Protein AF-A0A0N1C444-F1 (afdb_monomer_lite)

Foldseek 3Di:
DWDWDAAPVRQKIWIWDADPPQWTWIFIWGQDPVRDTHTPPNRDTHDRDNHSVRNVVVQVPDCVSHVND

Radius of gyration: 11.71 Å; chains: 1; bounding box: 25×24×30 Å

Sequence (69 aa):
MIKSLYSFDGKRRADVCKFAWDKTYLLESDWDEQSTWVPRHDGKMVGPFDNPSAAEQFIVATDWFNGLD

Structure (mmCIF, N/CA/C/O backbone):
data_AF-A0A0N1C444-F1
#
_entry.id   AF-A0A0N1C444-F1
#
loop_
_atom_site.group_PDB
_atom_site.id
_atom_site.type_symbol
_atom_site.label_atom_id
_atom_site.label_alt_id
_atom_site.label_comp_id
_atom_site.label_asym_id
_atom_site.label_entity_id
_atom_site.label_seq_id
_atom_site.pdbx_PDB_ins_code
_atom_site.Cartn_x
_atom_site.Cartn_y
_atom_site.Cartn_z
_atom_site.occupancy
_atom_site.B_iso_or_equiv
_atom_site.auth_seq_id
_atom_site.auth_comp_id
_atom_site.auth_asym_id
_atom_site.auth_atom_id
_atom_site.pdbx_PDB_model_num
ATOM 1 N N . MET A 1 1 ? -0.539 13.141 10.650 1.00 61.50 1 MET A N 1
ATOM 2 C CA . MET A 1 1 ? 0.832 12.708 10.307 1.00 61.50 1 MET A CA 1
ATOM 3 C C . MET A 1 1 ? 0.695 11.632 9.250 1.00 61.50 1 MET A C 1
ATOM 5 O O . MET A 1 1 ? -0.153 10.768 9.434 1.00 61.50 1 MET A O 1
ATOM 9 N N . ILE A 1 2 ? 1.443 11.731 8.154 1.00 81.00 2 ILE A N 1
ATOM 10 C CA . ILE A 1 2 ? 1.490 10.708 7.102 1.00 81.00 2 ILE A CA 1
ATOM 11 C C . ILE A 1 2 ? 2.834 10.000 7.255 1.00 81.00 2 ILE A C 1
ATOM 13 O O . ILE A 1 2 ? 3.857 10.675 7.384 1.00 81.00 2 ILE A O 1
ATOM 17 N N . LYS A 1 3 ? 2.824 8.667 7.301 1.00 94.06 3 LYS A N 1
ATOM 18 C CA . LYS A 1 3 ? 4.037 7.840 7.302 1.00 94.06 3 LYS A CA 1
ATOM 19 C C . LYS A 1 3 ? 4.079 7.059 5.999 1.00 94.06 3 LYS A C 1
ATOM 21 O O . LYS A 1 3 ? 3.117 6.366 5.695 1.00 94.06 3 LYS A O 1
ATOM 26 N N . SER A 1 4 ? 5.181 7.146 5.268 1.00 97.25 4 SER A N 1
ATOM 27 C CA . SER A 1 4 ? 5.379 6.372 4.042 1.00 97.25 4 SER A CA 1
ATOM 28 C C . SER A 1 4 ? 6.243 5.150 4.333 1.00 97.25 4 SER A C 1
ATOM 30 O O . SER A 1 4 ? 7.311 5.273 4.936 1.00 97.25 4 SER A O 1
ATOM 32 N N . LEU A 1 5 ? 5.780 3.982 3.903 1.00 97.56 5 LEU A N 1
ATOM 33 C CA . LEU A 1 5 ? 6.566 2.755 3.832 1.00 97.56 5 LEU A CA 1
ATOM 34 C C . LEU A 1 5 ? 7.001 2.533 2.386 1.00 97.56 5 LEU A C 1
ATOM 36 O O . LEU A 1 5 ? 6.226 2.798 1.470 1.00 97.56 5 LEU A O 1
ATOM 40 N N . TYR A 1 6 ? 8.216 2.028 2.195 1.00 97.75 6 TYR A N 1
ATOM 41 C CA . TYR A 1 6 ? 8.769 1.714 0.879 1.00 97.75 6 TYR A CA 1
ATOM 42 C C . TYR A 1 6 ? 9.118 0.233 0.810 1.00 97.75 6 TYR A C 1
ATOM 44 O O . TYR A 1 6 ? 9.605 -0.329 1.796 1.00 97.75 6 TYR A O 1
ATOM 52 N N . SER A 1 7 ? 8.865 -0.390 -0.338 1.00 97.25 7 SER A N 1
ATOM 53 C CA . SER A 1 7 ? 9.332 -1.749 -0.602 1.00 97.25 7 SER A CA 1
ATOM 54 C C . SER A 1 7 ? 10.857 -1.801 -0.627 1.00 97.25 7 SER A C 1
ATOM 56 O O . SER A 1 7 ? 11.534 -0.796 -0.853 1.00 97.25 7 SER A O 1
ATOM 58 N N . PHE A 1 8 ? 11.413 -2.997 -0.429 1.00 96.12 8 PHE A N 1
ATOM 59 C CA . PHE A 1 8 ? 12.862 -3.198 -0.433 1.00 96.12 8 PHE A CA 1
ATOM 60 C C . PHE A 1 8 ? 13.519 -2.779 -1.759 1.00 96.12 8 PHE A C 1
ATOM 62 O O . PHE A 1 8 ? 14.609 -2.213 -1.760 1.00 96.12 8 PHE A O 1
ATOM 69 N N . ASP A 1 9 ? 12.840 -3.012 -2.884 1.00 94.88 9 ASP A N 1
ATOM 70 C CA . ASP A 1 9 ? 13.303 -2.611 -4.217 1.00 94.88 9 ASP A CA 1
ATOM 71 C C . ASP A 1 9 ? 13.064 -1.122 -4.536 1.00 94.88 9 ASP A C 1
ATOM 73 O O . ASP A 1 9 ? 13.450 -0.656 -5.607 1.00 94.88 9 ASP A O 1
ATOM 77 N N . GLY A 1 10 ? 12.420 -0.378 -3.629 1.00 95.25 10 GLY A N 1
ATOM 78 C CA . GLY A 1 10 ? 12.094 1.036 -3.792 1.00 95.25 10 GLY A CA 1
ATOM 79 C C . GLY A 1 10 ? 11.046 1.335 -4.867 1.00 95.25 10 GLY A C 1
ATOM 80 O O . GLY A 1 10 ? 10.823 2.505 -5.165 1.00 95.25 10 GLY A O 1
ATOM 81 N N . LYS A 1 11 ? 10.402 0.318 -5.455 1.00 96.69 11 LYS A N 1
ATOM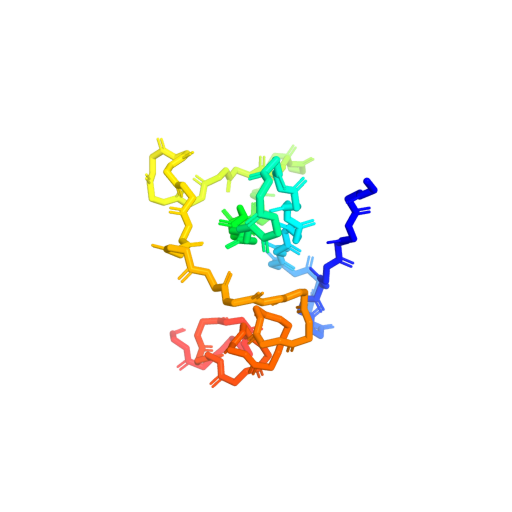 82 C CA . LYS A 1 11 ? 9.425 0.494 -6.543 1.00 96.69 11 LYS A CA 1
ATOM 83 C C . LYS A 1 11 ? 7.995 0.694 -6.062 1.00 96.69 11 LYS A C 1
ATOM 85 O O . LYS A 1 11 ? 7.133 1.020 -6.869 1.00 96.69 11 LYS A O 1
ATOM 90 N N . ARG A 1 12 ? 7.723 0.486 -4.775 1.00 97.94 12 ARG A N 1
ATOM 91 C CA . ARG A 1 12 ? 6.380 0.572 -4.194 1.00 97.94 12 ARG A CA 1
ATOM 92 C C . ARG A 1 12 ? 6.412 1.438 -2.954 1.00 97.94 12 ARG A C 1
ATOM 94 O O . ARG A 1 12 ? 7.369 1.405 -2.176 1.00 97.94 12 ARG A O 1
ATOM 101 N N . ARG A 1 13 ? 5.339 2.193 -2.766 1.00 97.75 13 ARG A N 1
ATOM 102 C CA . ARG A 1 13 ? 5.126 3.049 -1.606 1.00 97.75 13 ARG A CA 1
ATOM 103 C C . ARG A 1 13 ? 3.730 2.827 -1.055 1.00 97.75 13 ARG A C 1
ATOM 105 O O . ARG A 1 13 ? 2.776 2.700 -1.814 1.00 97.75 13 ARG A O 1
ATOM 112 N N . ALA A 1 14 ? 3.608 2.839 0.263 1.00 98.06 14 ALA A N 1
ATOM 113 C CA . ALA A 1 14 ? 2.324 2.878 0.940 1.00 98.06 14 ALA A CA 1
ATOM 114 C C . ALA A 1 14 ? 2.298 4.022 1.954 1.00 98.06 14 ALA A C 1
ATOM 116 O O . ALA A 1 14 ? 3.084 4.037 2.905 1.00 98.06 14 ALA A O 1
ATOM 117 N N . ASP A 1 15 ? 1.400 4.984 1.752 1.00 97.81 15 ASP A N 1
ATOM 118 C CA . ASP A 1 15 ? 1.211 6.109 2.666 1.00 97.81 15 ASP A CA 1
ATOM 119 C C . ASP A 1 15 ? 0.127 5.782 3.699 1.00 97.81 15 ASP A C 1
ATOM 121 O O . ASP A 1 15 ? -1.055 5.653 3.374 1.00 97.81 15 ASP A O 1
ATOM 125 N N . VAL A 1 16 ? 0.525 5.688 4.967 1.00 97.31 16 VAL A N 1
ATOM 126 C CA . VAL A 1 16 ? -0.359 5.464 6.113 1.00 97.31 16 VAL A CA 1
ATOM 127 C C . VAL A 1 16 ? -1.048 6.780 6.477 1.00 97.31 16 VAL A C 1
ATOM 129 O O . VAL A 1 16 ? -0.447 7.690 7.059 1.00 97.31 16 VAL A O 1
ATOM 132 N N . CYS A 1 17 ? -2.328 6.878 6.129 1.00 95.19 17 CYS A N 1
ATOM 133 C CA . CYS A 1 17 ? -3.165 8.059 6.299 1.00 95.19 17 CYS A CA 1
ATOM 134 C C . CYS A 1 17 ? -4.118 7.876 7.486 1.00 95.19 17 CYS A C 1
ATOM 136 O O . CYS A 1 17 ? -5.096 7.134 7.400 1.00 95.19 17 CYS A O 1
ATOM 138 N N . LYS A 1 18 ? -3.858 8.573 8.598 1.00 93.50 18 LYS A N 1
ATOM 139 C CA . LYS A 1 18 ? -4.761 8.608 9.759 1.00 93.50 18 LY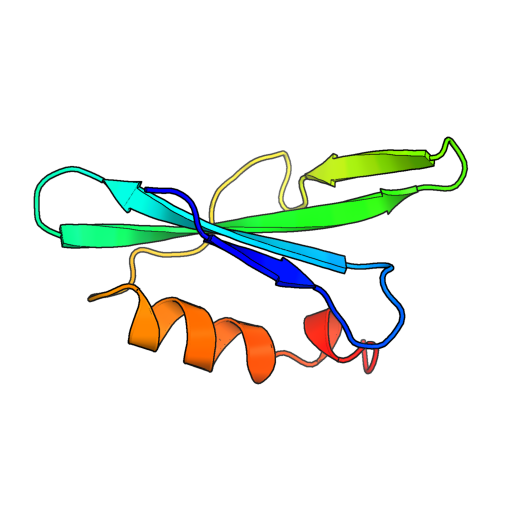S A CA 1
ATOM 140 C C . LYS A 1 18 ? -5.747 9.776 9.643 1.00 93.50 18 LYS A C 1
ATOM 142 O O . LYS A 1 18 ? -5.319 10.928 9.564 1.00 93.50 18 LYS A O 1
ATOM 147 N N . PHE A 1 19 ? -7.043 9.482 9.688 1.00 88.44 19 PHE A N 1
ATOM 148 C CA . PHE A 1 19 ? -8.143 10.451 9.636 1.00 88.44 19 PHE A CA 1
ATOM 149 C C . PHE A 1 19 ? -8.802 10.641 11.014 1.00 88.44 19 PHE A C 1
ATOM 151 O O . PHE A 1 19 ? -8.412 10.018 12.005 1.00 88.44 19 PHE A O 1
ATOM 158 N N . ALA A 1 20 ? -9.796 11.534 11.089 1.00 80.19 20 ALA A N 1
ATOM 159 C CA . ALA A 1 20 ? -10.596 11.739 12.296 1.00 80.19 20 ALA A CA 1
ATOM 160 C C . ALA A 1 20 ? -11.288 10.429 12.736 1.00 80.19 20 ALA A C 1
ATOM 162 O O . ALA A 1 20 ? -11.651 9.604 11.898 1.00 80.19 20 ALA A O 1
ATOM 163 N N . TRP A 1 21 ? -11.451 10.245 14.052 1.00 81.19 21 TRP A N 1
ATOM 164 C CA . TRP A 1 21 ? -11.946 9.008 14.694 1.00 81.19 21 TRP A CA 1
ATOM 165 C C . TRP A 1 21 ? -11.035 7.779 14.564 1.00 81.19 21 TRP A C 1
ATOM 167 O O . TRP A 1 21 ? -11.514 6.650 14.476 1.00 81.19 21 TRP A O 1
ATOM 177 N N . ASP A 1 22 ? -9.719 8.000 14.547 1.00 81.50 22 ASP A N 1
ATOM 178 C CA . ASP A 1 22 ? -8.675 6.962 14.546 1.00 81.50 22 ASP A CA 1
ATOM 179 C C . ASP A 1 22 ? -8.701 5.981 13.361 1.00 81.50 22 ASP A C 1
ATOM 181 O O . ASP A 1 22 ? -7.901 5.047 13.309 1.00 81.50 22 ASP A O 1
ATOM 185 N N . LYS A 1 23 ? -9.531 6.231 12.345 1.00 89.94 23 LYS A N 1
ATOM 186 C CA . LYS A 1 23 ? -9.546 5.424 11.126 1.00 89.94 23 LYS A CA 1
ATOM 187 C C . LYS A 1 23 ? -8.282 5.663 10.318 1.00 89.94 23 LYS A C 1
ATOM 189 O O . LYS A 1 23 ? -7.920 6.802 10.021 1.00 89.94 23 LYS A O 1
ATOM 194 N N . THR A 1 24 ? -7.622 4.571 9.962 1.00 95.50 24 THR A N 1
ATOM 195 C CA . THR A 1 24 ? -6.396 4.595 9.169 1.00 95.50 24 THR A CA 1
ATOM 196 C C . THR A 1 24 ? -6.639 3.956 7.813 1.00 95.50 24 THR A C 1
ATOM 198 O O . THR A 1 24 ? -7.372 2.980 7.717 1.00 95.50 24 THR A O 1
ATOM 201 N N . TYR A 1 25 ? -6.027 4.496 6.770 1.00 96.44 25 TYR A N 1
ATOM 202 C CA . TYR A 1 25 ? -6.077 3.952 5.420 1.00 96.44 25 TYR A CA 1
ATOM 203 C C . TYR A 1 25 ? -4.679 3.949 4.804 1.00 96.44 25 TYR A C 1
ATOM 205 O O . TYR A 1 25 ? -3.782 4.636 5.296 1.00 96.44 25 TYR A O 1
ATOM 213 N N . LEU A 1 26 ? -4.509 3.198 3.722 1.00 97.69 26 LEU A N 1
ATOM 214 C CA . LEU A 1 26 ? -3.287 3.154 2.928 1.00 97.69 26 LEU A CA 1
ATOM 215 C C . LEU A 1 26 ? -3.552 3.724 1.539 1.00 97.69 26 LEU A C 1
ATOM 217 O O . LEU A 1 26 ? -4.506 3.319 0.878 1.00 97.69 26 LEU A O 1
ATOM 221 N N . LEU A 1 27 ? -2.693 4.631 1.086 1.00 97.75 27 LEU A N 1
ATOM 222 C CA . LEU A 1 27 ? -2.574 4.949 -0.333 1.00 97.75 27 LEU A CA 1
ATOM 223 C C . LEU A 1 27 ? -1.376 4.180 -0.888 1.00 97.75 27 LEU A C 1
ATOM 225 O O . LEU A 1 27 ? -0.233 4.487 -0.555 1.00 97.75 27 LEU A O 1
ATOM 229 N N . GLU A 1 28 ? -1.656 3.159 -1.686 1.00 98.06 28 GLU A N 1
ATOM 230 C CA . GLU A 1 28 ? -0.653 2.334 -2.358 1.00 98.06 28 GLU A CA 1
ATOM 231 C C . GLU A 1 28 ? -0.266 2.983 -3.688 1.00 98.06 28 GLU A C 1
ATOM 233 O O . GLU A 1 28 ? -1.150 3.392 -4.438 1.00 98.06 28 GLU A O 1
ATOM 238 N N . SER A 1 29 ? 1.028 3.065 -3.992 1.00 98.19 29 SER A N 1
ATOM 239 C CA . SER A 1 29 ? 1.546 3.649 -5.231 1.00 98.19 29 SER A CA 1
ATOM 240 C C . SER A 1 29 ? 2.724 2.850 -5.779 1.00 98.19 29 SER A C 1
ATOM 242 O O . SER A 1 29 ? 3.577 2.395 -5.014 1.00 98.19 29 SER A O 1
ATOM 244 N N . ASP A 1 30 ? 2.807 2.751 -7.102 1.00 97.88 30 ASP A N 1
ATOM 245 C CA . ASP A 1 30 ? 3.955 2.200 -7.825 1.00 97.88 30 ASP A CA 1
ATOM 246 C C . ASP A 1 30 ? 4.838 3.336 -8.369 1.00 97.88 30 ASP A C 1
ATOM 248 O O . ASP A 1 30 ? 4.357 4.435 -8.665 1.00 97.88 30 ASP A O 1
ATOM 252 N N . TRP A 1 31 ? 6.141 3.083 -8.473 1.00 97.12 31 TRP A N 1
ATOM 253 C CA . TRP A 1 31 ? 7.096 3.965 -9.139 1.00 97.12 31 TRP A CA 1
ATOM 254 C C . TRP A 1 31 ? 7.133 3.632 -10.627 1.00 97.12 31 TRP A C 1
ATOM 256 O O . TRP A 1 31 ? 7.449 2.499 -11.000 1.00 97.12 31 TRP A O 1
ATOM 266 N N . ASP A 1 32 ? 6.812 4.605 -11.472 1.00 93.31 32 ASP A N 1
ATOM 267 C CA . ASP A 1 32 ? 6.775 4.407 -12.917 1.00 93.31 32 ASP A CA 1
ATOM 268 C C . ASP A 1 32 ? 8.109 4.739 -13.613 1.00 93.31 32 ASP A C 1
ATOM 270 O O . ASP A 1 32 ? 9.065 5.260 -13.030 1.00 93.31 32 ASP A O 1
ATOM 274 N N . GLU A 1 33 ? 8.174 4.438 -14.912 1.00 90.94 33 GLU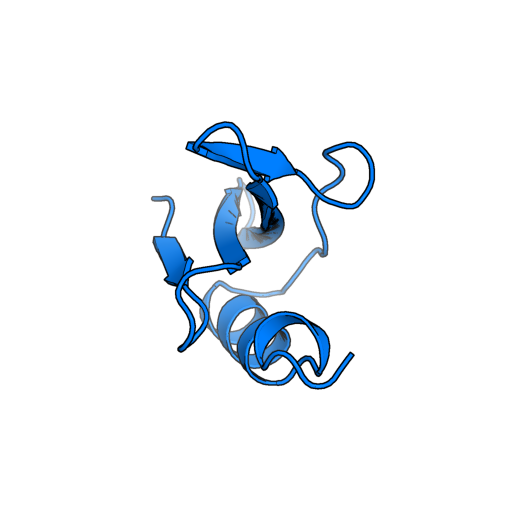 A N 1
ATOM 275 C CA . GLU A 1 33 ? 9.344 4.716 -15.756 1.00 90.94 33 GLU A CA 1
ATOM 276 C C . GLU A 1 33 ? 9.607 6.220 -15.947 1.00 90.94 33 GLU A C 1
ATOM 278 O O . GLU A 1 33 ? 10.710 6.618 -16.322 1.00 90.94 33 GLU A O 1
ATOM 283 N N . GLN A 1 34 ? 8.617 7.070 -15.660 1.00 93.38 34 GLN A N 1
ATOM 284 C CA . GLN A 1 34 ? 8.715 8.528 -15.739 1.00 93.38 34 GLN A CA 1
ATOM 285 C C . GLN A 1 34 ? 9.175 9.148 -14.415 1.00 93.38 34 GLN A C 1
ATOM 287 O O . GLN A 1 34 ? 9.208 10.372 -14.288 1.00 93.38 34 GLN A O 1
ATOM 292 N N . SER A 1 35 ? 9.598 8.321 -13.451 1.00 92.44 35 SER A N 1
ATOM 293 C CA . SER A 1 35 ? 10.035 8.756 -12.122 1.00 92.44 35 SER A CA 1
ATOM 294 C C . SER A 1 35 ? 8.933 9.469 -11.336 1.00 92.44 35 SER A C 1
ATOM 296 O O . SER A 1 35 ? 9.180 10.472 -10.658 1.00 92.44 35 SER A O 1
ATOM 298 N N . THR A 1 36 ? 7.705 8.960 -11.431 1.00 95.44 36 THR A N 1
ATOM 299 C CA . TH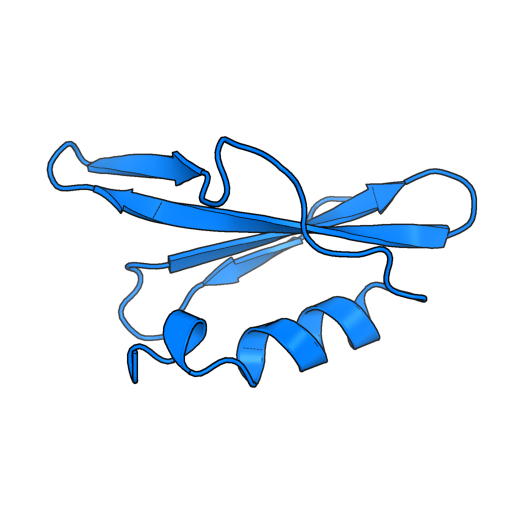R A 1 36 ? 6.554 9.444 -10.671 1.00 95.44 36 THR A CA 1
ATOM 300 C C . THR A 1 36 ? 5.902 8.333 -9.852 1.00 95.44 36 THR A C 1
ATOM 302 O O . THR A 1 36 ? 5.974 7.150 -10.179 1.00 95.44 36 THR A O 1
ATOM 305 N N . TRP A 1 37 ? 5.277 8.727 -8.739 1.00 96.50 37 TRP A N 1
ATOM 306 C CA . TRP A 1 37 ? 4.465 7.826 -7.925 1.00 96.50 37 TRP A CA 1
ATOM 307 C C . TRP A 1 37 ? 3.036 7.819 -8.455 1.00 96.50 37 TRP A C 1
ATOM 309 O O . TRP A 1 37 ? 2.336 8.828 -8.337 1.00 96.50 37 TRP A O 1
ATOM 319 N N . VAL A 1 38 ? 2.597 6.678 -8.976 1.00 97.00 38 VAL A N 1
ATOM 320 C CA . VAL A 1 38 ? 1.249 6.497 -9.517 1.00 97.00 38 VAL A CA 1
ATOM 321 C C . VAL A 1 38 ? 0.406 5.713 -8.513 1.00 97.00 38 VAL A C 1
ATOM 323 O O . VAL A 1 38 ? 0.763 4.580 -8.185 1.00 97.00 38 VAL A O 1
ATOM 326 N N . PRO A 1 39 ? -0.702 6.284 -8.002 1.00 97.19 39 PRO A N 1
ATOM 327 C CA . PRO A 1 39 ? -1.586 5.571 -7.094 1.00 97.19 39 PRO A CA 1
ATOM 328 C C . PRO A 1 39 ? -2.194 4.325 -7.736 1.00 97.19 39 PRO A C 1
ATOM 330 O O . PRO A 1 39 ? -2.726 4.372 -8.846 1.00 97.19 39 PRO A O 1
ATOM 333 N N . ARG A 1 40 ? -2.195 3.229 -6.984 1.00 96.31 40 ARG A N 1
ATOM 334 C CA . ARG A 1 40 ? -2.979 2.034 -7.276 1.00 96.31 40 ARG A CA 1
ATOM 335 C C . ARG A 1 40 ? -4.463 2.279 -7.020 1.00 96.31 40 ARG A C 1
ATOM 337 O O . ARG A 1 40 ? -4.868 3.284 -6.433 1.00 96.31 40 ARG A O 1
ATOM 344 N N . HIS A 1 41 ? -5.279 1.320 -7.459 1.00 95.56 41 HIS A N 1
ATOM 345 C CA . HIS A 1 41 ? -6.723 1.274 -7.197 1.00 95.56 41 HIS A CA 1
ATOM 346 C C . HIS A 1 41 ? -7.473 2.526 -7.674 1.00 95.56 41 HIS A C 1
ATOM 348 O O . HIS A 1 41 ? -8.441 2.949 -7.041 1.00 95.56 41 HIS A O 1
ATOM 354 N N . ASP A 1 42 ? -7.004 3.150 -8.757 1.00 94.06 42 ASP A N 1
ATOM 355 C CA . ASP A 1 42 ? -7.517 4.427 -9.268 1.00 94.06 42 ASP A CA 1
ATOM 356 C C . ASP A 1 42 ? -7.535 5.536 -8.195 1.00 94.06 42 ASP A C 1
ATOM 358 O O . ASP A 1 42 ? -8.458 6.350 -8.121 1.00 94.06 42 ASP A O 1
ATOM 362 N N . GLY A 1 43 ? -6.536 5.536 -7.304 1.00 94.75 43 GLY A N 1
ATOM 363 C CA . GLY A 1 43 ? -6.415 6.490 -6.199 1.00 94.75 43 GLY A CA 1
ATOM 364 C C . GLY A 1 43 ? -7.315 6.200 -4.996 1.00 94.75 43 GLY A C 1
ATOM 365 O O . GLY A 1 43 ? -7.352 6.999 -4.057 1.00 94.75 43 GLY A O 1
ATOM 366 N N . LYS A 1 44 ? -8.040 5.074 -4.986 1.00 96.31 44 LYS A N 1
ATOM 367 C CA . LYS A 1 44 ? -8.803 4.640 -3.810 1.00 96.31 44 LYS A CA 1
ATOM 368 C C . LYS A 1 44 ? -7.855 4.147 -2.726 1.00 96.31 44 LYS A C 1
ATOM 370 O O . LYS A 1 44 ? -6.920 3.396 -2.986 1.00 96.31 44 LYS A O 1
ATOM 375 N N . MET A 1 45 ? -8.136 4.544 -1.491 1.00 96.56 45 MET A N 1
ATOM 376 C CA . MET A 1 45 ? -7.371 4.083 -0.341 1.00 96.56 45 MET A CA 1
ATOM 377 C C . MET A 1 45 ? -7.870 2.720 0.149 1.00 96.56 45 MET A C 1
ATOM 379 O O . MET A 1 45 ? -9.072 2.451 0.148 1.00 96.56 45 MET A O 1
ATOM 383 N N . VAL A 1 46 ? -6.946 1.891 0.624 1.00 97.19 46 VAL A N 1
ATOM 384 C CA . VAL A 1 46 ? -7.225 0.581 1.224 1.00 97.19 46 VAL A CA 1
ATOM 385 C C . VAL A 1 46 ? -7.493 0.754 2.721 1.00 97.19 46 VAL A C 1
ATOM 387 O O . VAL A 1 46 ? -6.774 1.487 3.403 1.00 97.19 46 VAL A O 1
ATOM 390 N N . GLY A 1 47 ? -8.540 0.112 3.243 1.00 95.38 47 GLY A N 1
ATOM 391 C CA . GLY A 1 47 ? -8.957 0.201 4.646 1.00 95.38 47 GLY A CA 1
ATOM 392 C C . GLY A 1 47 ? -10.485 0.248 4.813 1.00 95.38 47 GLY A C 1
ATOM 393 O O . GLY A 1 47 ? -11.208 -0.122 3.885 1.00 95.38 47 GLY A O 1
ATOM 394 N N . PRO A 1 48 ? -10.997 0.724 5.967 1.00 95.50 48 PRO A N 1
ATOM 395 C CA . PRO A 1 48 ? -10.247 1.261 7.106 1.00 95.50 48 PRO A CA 1
ATOM 396 C C . PRO A 1 48 ? -9.537 0.190 7.944 1.00 95.50 48 PRO A C 1
ATOM 398 O O . PRO A 1 48 ? -10.020 -0.928 8.089 1.00 95.50 48 PRO A O 1
ATOM 401 N N . PHE A 1 49 ? -8.447 0.598 8.585 1.00 95.06 49 PHE A N 1
ATOM 402 C CA . PHE A 1 49 ? -7.747 -0.113 9.652 1.00 95.06 49 PHE A CA 1
ATOM 403 C C . PHE A 1 49 ? -7.984 0.577 10.999 1.00 95.06 49 PHE A C 1
ATOM 405 O O . PHE A 1 49 ? -8.199 1.795 11.062 1.00 95.06 49 PHE A O 1
ATOM 412 N N . ASP A 1 50 ? -7.899 -0.201 12.079 1.00 92.88 50 ASP A N 1
ATOM 413 C CA . ASP A 1 50 ? -8.159 0.271 13.444 1.00 92.88 50 ASP A CA 1
ATOM 414 C C . ASP A 1 50 ? -7.112 1.263 13.960 1.00 92.88 50 ASP A C 1
ATOM 416 O O . ASP A 1 50 ? -7.422 2.113 14.789 1.00 92.88 50 ASP A O 1
ATOM 420 N N . ASN A 1 51 ? -5.864 1.152 13.500 1.00 93.19 51 ASN A N 1
ATOM 421 C CA . ASN A 1 51 ? -4.769 2.042 13.877 1.00 93.19 51 ASN A CA 1
ATOM 422 C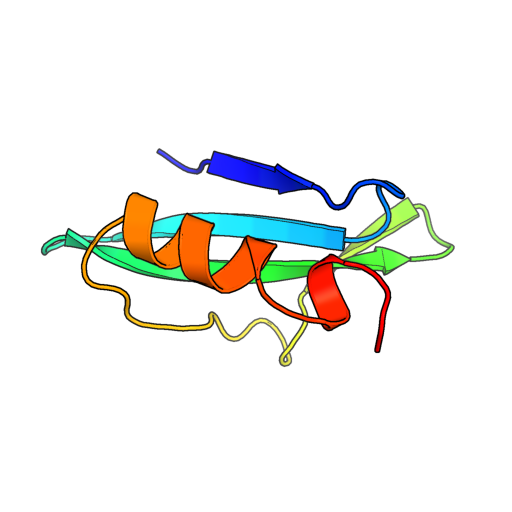 C . ASN A 1 51 ? -3.616 1.973 12.849 1.00 93.19 51 ASN A C 1
ATOM 424 O O . ASN A 1 51 ? -3.589 1.059 12.018 1.00 93.19 51 ASN A O 1
ATOM 428 N N . PRO A 1 52 ? -2.639 2.900 12.913 1.00 94.88 52 PRO A N 1
ATOM 429 C CA . PRO A 1 52 ? -1.467 2.893 12.038 1.00 94.88 52 PRO A CA 1
ATOM 430 C C . PRO A 1 52 ? -0.676 1.589 12.047 1.00 94.88 52 PRO A C 1
ATOM 432 O O . PRO A 1 52 ? -0.339 1.089 10.982 1.00 94.88 52 PRO A O 1
ATOM 435 N N . SER A 1 53 ? -0.434 0.993 13.215 1.00 95.06 53 SER A N 1
ATOM 436 C CA . SER A 1 53 ? 0.341 -0.247 13.310 1.00 95.06 53 SER A CA 1
ATOM 437 C C . SER A 1 53 ? -0.334 -1.417 12.592 1.00 95.06 53 SER A C 1
ATOM 439 O O . SER A 1 53 ? 0.357 -2.196 11.945 1.00 95.06 53 SER A O 1
ATOM 441 N N . ALA A 1 54 ? -1.665 -1.514 12.640 1.00 96.06 54 ALA A N 1
ATOM 442 C CA . ALA A 1 54 ? -2.416 -2.529 11.902 1.00 96.06 54 ALA A CA 1
ATOM 443 C C . ALA A 1 54 ? -2.297 -2.339 10.379 1.00 96.06 54 ALA A C 1
ATOM 445 O O . ALA A 1 54 ? -2.085 -3.308 9.655 1.00 96.06 54 ALA A O 1
ATOM 446 N N . ALA A 1 55 ? -2.377 -1.094 9.898 1.00 96.88 55 ALA A N 1
ATOM 447 C CA . ALA A 1 55 ? -2.187 -0.779 8.481 1.00 96.88 55 ALA A CA 1
ATOM 448 C C . ALA A 1 55 ? -0.755 -1.103 8.010 1.00 96.88 55 ALA A C 1
ATOM 450 O O . ALA A 1 55 ? -0.563 -1.680 6.944 1.00 96.88 55 ALA A O 1
ATOM 451 N N . GLU A 1 56 ? 0.252 -0.778 8.827 1.00 97.25 56 GLU A N 1
ATOM 452 C CA . GLU A 1 56 ? 1.654 -1.099 8.543 1.00 97.25 56 GLU A CA 1
ATOM 453 C C . GLU A 1 56 ? 1.895 -2.612 8.482 1.00 97.25 56 GLU A C 1
ATOM 455 O O . GLU A 1 56 ? 2.516 -3.092 7.540 1.00 97.25 56 GLU A O 1
ATOM 460 N N . GLN A 1 57 ? 1.383 -3.369 9.457 1.00 97.88 57 GLN A N 1
ATOM 461 C CA . GLN A 1 57 ? 1.510 -4.829 9.485 1.00 97.88 57 GLN A CA 1
ATOM 462 C C . GLN A 1 57 ? 0.817 -5.491 8.297 1.00 97.88 57 GLN A C 1
ATOM 464 O O . GLN A 1 57 ? 1.364 -6.433 7.730 1.00 97.88 57 GLN A O 1
ATOM 469 N N . PHE A 1 58 ? -0.360 -4.989 7.911 1.00 97.75 58 PHE A N 1
ATOM 470 C CA . PHE A 1 58 ? -1.057 -5.461 6.722 1.00 97.75 58 PHE A CA 1
ATOM 471 C C . PHE A 1 58 ? -0.182 -5.285 5.481 1.00 97.75 58 PHE A C 1
ATOM 473 O O . PHE A 1 58 ? 0.076 -6.260 4.782 1.00 97.75 58 PHE A O 1
ATOM 480 N N . ILE A 1 59 ? 0.316 -4.070 5.225 1.00 97.94 59 ILE A N 1
ATOM 481 C CA . ILE A 1 59 ? 0.960 -3.785 3.942 1.00 97.94 59 ILE A CA 1
ATOM 482 C C . ILE A 1 59 ? 2.298 -4.498 3.768 1.00 97.94 59 ILE A C 1
ATOM 484 O O . ILE A 1 59 ? 2.549 -5.053 2.700 1.00 97.94 59 ILE A O 1
ATOM 488 N N . VAL A 1 60 ? 3.122 -4.572 4.822 1.00 97.25 60 VAL A N 1
ATOM 489 C CA . VAL A 1 60 ? 4.416 -5.277 4.765 1.00 97.25 60 VAL A CA 1
ATOM 490 C C . VAL A 1 60 ? 4.263 -6.789 4.600 1.00 97.25 60 VAL A C 1
ATOM 492 O O . VAL A 1 60 ? 5.231 -7.456 4.250 1.00 97.25 60 VAL A O 1
ATOM 495 N N . ALA A 1 61 ? 3.069 -7.333 4.843 1.00 97.38 61 ALA A N 1
ATOM 496 C CA . ALA A 1 61 ? 2.758 -8.743 4.643 1.00 97.38 61 ALA A CA 1
ATOM 497 C C . ALA A 1 61 ? 2.174 -9.047 3.251 1.00 97.38 61 ALA A C 1
ATOM 499 O O . ALA A 1 61 ? 1.967 -10.215 2.941 1.00 97.38 61 ALA A O 1
ATOM 500 N N . THR A 1 62 ? 1.886 -8.037 2.420 1.00 97.69 62 THR A N 1
ATOM 501 C CA . THR A 1 62 ? 1.310 -8.268 1.085 1.00 97.69 62 THR A CA 1
ATOM 502 C C . THR A 1 62 ? 2.363 -8.727 0.081 1.00 97.69 62 THR A C 1
ATOM 504 O O . THR A 1 62 ? 3.478 -8.200 0.055 1.00 97.69 62 THR A O 1
ATOM 507 N N . ASP A 1 63 ? 1.994 -9.665 -0.788 1.00 97.75 63 ASP A N 1
ATOM 508 C CA . ASP A 1 63 ? 2.866 -10.151 -1.860 1.00 97.75 63 ASP A CA 1
ATOM 509 C C . ASP A 1 63 ? 3.247 -9.018 -2.824 1.00 97.75 63 ASP A C 1
ATOM 511 O O . ASP A 1 63 ? 4.435 -8.843 -3.112 1.00 97.75 63 ASP A O 1
ATOM 515 N N . TRP A 1 64 ? 2.298 -8.146 -3.197 1.00 96.75 64 TRP A N 1
ATOM 516 C CA . TRP A 1 64 ? 2.602 -6.931 -3.957 1.00 96.75 64 TRP A CA 1
ATOM 517 C C . TRP A 1 64 ? 3.730 -6.122 -3.332 1.00 96.75 64 TRP A C 1
ATOM 519 O O . TRP A 1 64 ? 4.725 -5.873 -4.004 1.00 96.75 64 TRP A O 1
ATOM 529 N N . PHE A 1 65 ? 3.596 -5.692 -2.073 1.00 97.50 65 PHE A N 1
ATOM 530 C CA . PHE A 1 65 ? 4.569 -4.788 -1.455 1.00 97.50 65 PHE A CA 1
ATOM 531 C C . PHE A 1 65 ? 5.961 -5.428 -1.355 1.00 97.50 65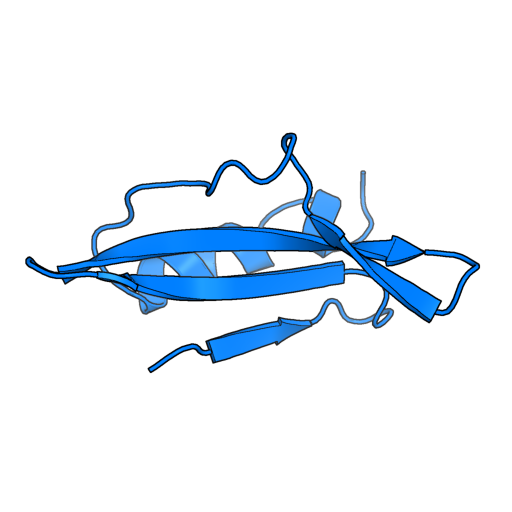 PHE A C 1
ATOM 533 O O . PHE A 1 65 ? 6.972 -4.728 -1.412 1.00 97.50 65 PHE A O 1
ATOM 540 N N . ASN A 1 66 ? 6.011 -6.760 -1.275 1.00 96.88 66 ASN A N 1
ATOM 541 C CA . ASN A 1 66 ? 7.240 -7.547 -1.270 1.00 96.88 66 ASN A CA 1
ATOM 542 C C . ASN A 1 66 ? 7.768 -7.902 -2.672 1.00 96.88 66 ASN A C 1
ATOM 544 O O . ASN A 1 66 ? 8.842 -8.489 -2.782 1.00 96.88 66 ASN A O 1
ATOM 548 N N . GLY A 1 67 ? 7.062 -7.528 -3.741 1.00 94.69 67 GLY A N 1
ATOM 549 C CA . GLY A 1 67 ? 7.445 -7.838 -5.119 1.00 94.69 67 GLY A CA 1
ATOM 550 C C . GLY A 1 67 ? 7.331 -9.320 -5.474 1.00 94.69 67 GLY A C 1
ATOM 551 O O . GLY A 1 67 ? 8.110 -9.803 -6.294 1.00 94.69 67 GLY A O 1
ATOM 552 N N . LEU A 1 68 ? 6.402 -10.025 -4.826 1.00 94.94 68 LEU A N 1
ATOM 553 C CA . LEU A 1 68 ? 6.097 -11.439 -5.053 1.00 94.94 68 LEU A CA 1
ATOM 554 C C . LEU A 1 68 ? 4.865 -11.650 -5.954 1.00 94.94 68 LEU A C 1
ATOM 556 O O . LEU A 1 68 ? 4.651 -12.775 -6.403 1.00 94.94 68 LEU A O 1
ATOM 560 N N . ASP A 1 69 ? 4.108 -10.578 -6.218 1.00 85.81 69 ASP A N 1
ATOM 561 C CA . ASP A 1 69 ? 3.043 -10.509 -7.236 1.00 85.81 69 ASP A CA 1
ATOM 562 C C . ASP A 1 69 ? 3.589 -10.416 -8.670 1.00 85.81 69 ASP A C 1
ATOM 564 O O . ASP A 1 69 ? 4.626 -9.734 -8.876 1.00 85.81 69 ASP A O 1
#

pLDDT: mean 94.44, std 5.77, range [61.5, 98.19]

Secondary structure (DSSP, 8-state):
-EEEEE-TTSSEEEEEEE-GGG-EEEEEEEEPTTS-EEESGGGPPEEEESSHHHHHHHHHT-HHHHT--